Protein AF-A0A5E4QHD5-F1 (afdb_monomer_lite)

Structure (mmCIF, N/CA/C/O backbone):
data_AF-A0A5E4QHD5-F1
#
_entry.id   AF-A0A5E4QHD5-F1
#
loop_
_atom_site.group_PDB
_atom_site.id
_atom_site.type_symbol
_atom_site.label_atom_id
_atom_site.label_alt_id
_atom_site.label_comp_id
_atom_site.label_asym_id
_atom_site.label_entity_id
_atom_site.label_seq_id
_atom_site.pdbx_PDB_ins_code
_atom_site.Cartn_x
_atom_site.Cartn_y
_atom_site.Cartn_z
_atom_site.occupancy
_atom_site.B_iso_or_equiv
_atom_site.auth_seq_id
_atom_site.auth_comp_id
_atom_site.auth_asym_id
_atom_site.auth_atom_id
_atom_site.pdbx_PDB_model_num
ATOM 1 N N . MET A 1 1 ? -11.937 10.810 18.571 1.00 47.34 1 MET A N 1
ATOM 2 C CA . MET A 1 1 ? -11.458 10.741 17.176 1.00 47.34 1 MET A CA 1
ATOM 3 C C . MET A 1 1 ? -10.904 9.345 16.968 1.00 47.34 1 MET A C 1
ATOM 5 O O . MET A 1 1 ? -9.879 9.043 17.555 1.00 47.34 1 MET A O 1
ATOM 9 N N . GLN A 1 2 ? -11.583 8.475 16.228 1.00 62.62 2 GLN A N 1
ATOM 10 C CA . GLN A 1 2 ? -10.912 7.314 15.639 1.00 62.62 2 GLN A CA 1
ATOM 11 C C . GLN A 1 2 ? -11.078 7.481 14.140 1.00 62.62 2 GLN A C 1
ATOM 13 O O . GLN A 1 2 ? -12.194 7.447 13.634 1.00 62.62 2 GLN A O 1
ATOM 18 N N . GLY A 1 3 ? -9.986 7.866 13.490 1.00 84.44 3 GLY A N 1
ATOM 19 C CA . GLY A 1 3 ? -9.962 8.201 12.075 1.00 84.44 3 GLY A CA 1
ATOM 20 C C . GLY A 1 3 ? -9.297 7.098 11.272 1.00 84.44 3 GLY A C 1
ATOM 21 O O . GLY A 1 3 ? -8.544 6.286 11.808 1.00 84.44 3 GLY A O 1
ATOM 22 N N . THR A 1 4 ? -9.559 7.110 9.974 1.00 94.12 4 THR A N 1
ATOM 23 C CA . THR A 1 4 ? -8.740 6.407 8.993 1.00 94.12 4 THR A CA 1
ATOM 24 C C . THR A 1 4 ? -7.327 6.986 9.025 1.00 94.12 4 THR A C 1
ATOM 26 O O . THR A 1 4 ? -7.153 8.197 8.884 1.00 94.12 4 THR A O 1
ATOM 29 N N . VAL A 1 5 ? -6.320 6.133 9.190 1.00 96.06 5 VAL A N 1
ATOM 30 C CA . VAL A 1 5 ? -4.910 6.489 9.009 1.00 96.06 5 VAL A CA 1
ATOM 31 C C . VAL A 1 5 ? -4.496 6.069 7.606 1.00 96.06 5 VAL A C 1
ATOM 33 O O . VAL A 1 5 ? -4.774 4.949 7.177 1.00 96.06 5 VAL A O 1
ATOM 36 N N . VAL A 1 6 ? -3.839 6.976 6.889 1.00 96.94 6 VAL A N 1
ATOM 37 C CA . VAL A 1 6 ? -3.346 6.748 5.530 1.00 96.94 6 VAL A CA 1
ATOM 38 C C . VAL A 1 6 ? -1.877 7.139 5.474 1.00 96.94 6 VAL A C 1
ATOM 40 O O . VAL A 1 6 ? -1.500 8.208 5.952 1.00 96.94 6 VAL A O 1
ATOM 43 N N . SER A 1 7 ? -1.058 6.274 4.886 1.00 97.50 7 SER A N 1
ATOM 44 C CA . SER A 1 7 ? 0.335 6.547 4.545 1.00 97.50 7 SER A CA 1
ATOM 45 C C . SER A 1 7 ? 0.569 6.127 3.102 1.00 97.50 7 SER A C 1
ATOM 47 O O . SER A 1 7 ? 0.158 5.040 2.705 1.00 97.50 7 SER A O 1
ATOM 49 N N . GLU A 1 8 ? 1.210 6.979 2.313 1.00 98.12 8 GLU A N 1
ATOM 50 C CA . GLU A 1 8 ? 1.514 6.711 0.910 1.00 98.12 8 GLU A CA 1
ATOM 51 C C . GLU A 1 8 ? 2.865 7.330 0.563 1.00 98.12 8 GLU A C 1
ATOM 53 O O . GLU A 1 8 ? 3.193 8.434 1.008 1.00 98.12 8 GLU A O 1
ATOM 58 N N . ARG A 1 9 ? 3.656 6.621 -0.242 1.00 98.12 9 ARG A N 1
ATOM 59 C CA . ARG A 1 9 ? 4.860 7.172 -0.860 1.00 98.12 9 ARG A CA 1
ATOM 60 C C . ARG A 1 9 ? 4.989 6.709 -2.304 1.00 98.12 9 ARG A C 1
ATOM 62 O O . ARG A 1 9 ? 4.677 5.567 -2.637 1.00 98.12 9 ARG A O 1
ATOM 69 N N . GLY A 1 10 ? 5.503 7.605 -3.139 1.00 97.94 10 GLY A N 1
ATOM 70 C CA . GLY A 1 10 ? 5.805 7.346 -4.541 1.00 97.94 10 GLY A CA 1
ATOM 71 C C . GLY A 1 10 ? 7.294 7.498 -4.837 1.00 97.94 10 GLY A C 1
ATOM 72 O O . GLY A 1 10 ? 7.977 8.317 -4.221 1.00 97.94 10 GLY A O 1
ATOM 73 N N . ARG A 1 11 ? 7.796 6.726 -5.804 1.00 97.44 11 ARG A N 1
ATOM 74 C CA . ARG A 1 11 ? 9.128 6.908 -6.395 1.00 97.44 11 ARG A CA 1
ATOM 75 C C . ARG A 1 11 ? 9.111 6.611 -7.891 1.00 97.44 11 ARG A C 1
ATOM 77 O O . ARG A 1 11 ? 8.414 5.702 -8.332 1.00 97.44 11 ARG A O 1
ATOM 84 N N . LEU A 1 12 ? 9.900 7.355 -8.663 1.00 97.12 12 LEU A N 1
ATOM 85 C CA . LEU A 1 12 ? 10.140 7.038 -10.070 1.00 97.12 12 LEU A CA 1
ATOM 86 C C . LEU A 1 12 ? 11.157 5.900 -10.163 1.00 97.12 12 LEU A C 1
ATOM 88 O O . LEU A 1 12 ? 12.220 5.965 -9.547 1.00 97.12 12 LEU A O 1
ATOM 92 N N . VAL A 1 13 ? 10.825 4.867 -10.931 1.00 95.12 13 VAL A N 1
ATOM 93 C CA . VAL A 1 13 ? 11.684 3.707 -11.187 1.00 95.12 13 VAL A CA 1
ATOM 94 C C . VAL A 1 13 ? 11.886 3.593 -12.698 1.00 95.12 13 VAL A C 1
ATOM 96 O O . VAL A 1 13 ? 10.894 3.641 -13.428 1.00 95.12 13 VAL A O 1
ATOM 99 N N . PRO A 1 14 ? 13.133 3.491 -13.193 1.00 95.44 14 PRO A N 1
ATOM 100 C CA . PRO A 1 14 ? 13.376 3.300 -14.617 1.00 95.44 14 PRO A CA 1
ATOM 101 C C . PRO A 1 14 ? 12.821 1.943 -15.070 1.00 95.44 14 PRO A C 1
ATOM 103 O O . PRO A 1 14 ? 12.934 0.957 -14.344 1.00 95.44 14 PRO A O 1
ATOM 106 N N . VAL A 1 15 ? 12.227 1.883 -16.264 1.00 93.62 15 VAL A N 1
ATOM 107 C CA . VAL A 1 15 ? 11.594 0.650 -16.791 1.00 93.62 15 VAL A CA 1
ATOM 108 C C . VAL A 1 15 ? 12.595 -0.481 -17.047 1.00 93.62 15 VAL A C 1
ATOM 110 O O . VAL A 1 15 ? 12.236 -1.653 -17.024 1.00 93.62 15 VAL A O 1
ATOM 113 N N . ALA A 1 16 ? 13.850 -0.120 -17.300 1.00 93.00 16 ALA A N 1
ATOM 114 C CA . ALA A 1 16 ? 14.982 -1.013 -17.485 1.00 93.00 16 ALA A CA 1
ATOM 115 C C . ALA A 1 16 ? 16.266 -0.267 -17.099 1.00 93.00 16 ALA A C 1
ATOM 117 O O . ALA A 1 16 ? 16.293 0.968 -17.073 1.00 93.00 16 ALA A O 1
ATOM 118 N N . GLU A 1 17 ? 17.338 -1.002 -16.811 1.00 91.62 17 GLU A N 1
ATOM 119 C CA . GLU A 1 17 ? 18.632 -0.396 -16.497 1.00 91.62 17 GLU A CA 1
ATOM 120 C C . GLU A 1 17 ? 19.123 0.471 -17.672 1.00 91.62 17 GLU A C 1
ATOM 122 O O . GLU A 1 17 ? 19.111 0.044 -18.825 1.00 91.62 17 GLU A O 1
ATOM 127 N N . GLY A 1 18 ? 19.499 1.721 -17.389 1.00 90.69 18 GLY A N 1
ATOM 128 C CA . GLY A 1 18 ? 19.909 2.690 -18.412 1.00 90.69 18 GLY A CA 1
ATOM 129 C C . GLY A 1 18 ? 18.767 3.304 -19.234 1.00 90.69 18 GLY A C 1
ATOM 130 O O . GLY A 1 18 ? 19.039 4.092 -20.140 1.00 90.69 18 GLY A O 1
ATOM 131 N N . SER A 1 19 ? 17.502 2.991 -18.934 1.00 93.69 19 SER A N 1
ATOM 132 C CA . SER A 1 19 ? 16.367 3.597 -19.633 1.00 93.69 19 SER A CA 1
ATOM 133 C C . SER A 1 19 ? 16.143 5.059 -19.232 1.00 93.69 19 SER A C 1
ATOM 135 O O . SER A 1 19 ? 16.355 5.453 -18.086 1.00 93.69 19 SER A O 1
ATOM 137 N N . SER A 1 20 ? 15.674 5.858 -20.195 1.00 94.50 20 SER A N 1
ATOM 138 C CA . SER A 1 20 ? 15.151 7.216 -19.968 1.00 94.50 20 SER A CA 1
ATOM 139 C C . SER A 1 20 ? 13.645 7.229 -19.671 1.00 94.50 20 SER A C 1
ATOM 141 O O . SER A 1 20 ? 13.081 8.283 -19.384 1.00 94.50 20 SER A O 1
ATOM 143 N N . GLU A 1 21 ? 12.986 6.073 -19.759 1.00 96.19 21 GLU A N 1
ATOM 144 C CA . GLU A 1 21 ? 11.578 5.896 -19.419 1.00 96.19 21 GLU A CA 1
ATOM 145 C C . GLU A 1 21 ? 11.439 5.482 -17.953 1.00 96.19 21 GLU A C 1
ATOM 147 O O . GLU A 1 21 ? 12.157 4.608 -17.459 1.00 96.19 21 GLU A O 1
ATOM 152 N N . TYR A 1 22 ? 10.478 6.095 -17.264 1.00 96.12 22 TYR A N 1
ATOM 153 C CA . TYR A 1 22 ? 10.227 5.877 -15.845 1.00 96.12 22 TYR A CA 1
ATOM 154 C C . TYR A 1 22 ? 8.759 5.564 -15.600 1.00 96.12 22 TYR A C 1
ATOM 156 O O . TYR A 1 22 ? 7.870 6.127 -16.238 1.00 96.12 22 TYR A O 1
ATOM 164 N N . VAL A 1 23 ? 8.515 4.719 -14.605 1.00 96.50 23 VAL A N 1
ATOM 165 C CA . VAL A 1 23 ? 7.187 4.452 -14.060 1.00 96.50 23 VAL A CA 1
ATOM 166 C C . VAL A 1 23 ? 7.134 4.947 -12.623 1.00 96.50 23 VAL A C 1
ATOM 168 O O . VAL A 1 23 ? 8.090 4.810 -11.857 1.00 96.50 23 VAL A O 1
ATOM 171 N N . LEU A 1 24 ? 6.002 5.543 -12.253 1.00 97.44 24 LEU A N 1
ATOM 172 C CA . LEU A 1 24 ? 5.715 5.864 -10.865 1.00 97.44 24 LEU A CA 1
ATOM 173 C C . LEU A 1 24 ? 5.328 4.577 -10.134 1.00 97.44 24 LEU A C 1
ATOM 175 O O . LEU A 1 24 ? 4.291 3.984 -10.420 1.00 97.44 24 LEU A O 1
ATOM 179 N N . VAL A 1 25 ? 6.156 4.173 -9.176 1.00 97.81 25 VAL A N 1
ATOM 180 C CA . VAL A 1 25 ? 5.825 3.115 -8.224 1.00 97.81 25 VAL A CA 1
ATOM 181 C C . VAL A 1 25 ? 5.265 3.764 -6.969 1.00 97.81 25 VAL A C 1
ATOM 183 O O . VAL A 1 25 ? 5.924 4.615 -6.369 1.00 97.81 25 VAL A O 1
ATOM 186 N N . VAL A 1 26 ? 4.064 3.353 -6.572 1.00 98.38 26 VAL A N 1
ATOM 187 C CA . VAL A 1 26 ? 3.378 3.815 -5.361 1.00 98.38 26 VAL A CA 1
ATOM 188 C C . VAL A 1 26 ? 3.230 2.651 -4.399 1.00 98.38 26 VAL A C 1
ATOM 190 O O . VAL A 1 26 ? 2.822 1.558 -4.790 1.00 98.38 26 VAL A O 1
ATOM 193 N N . GLU A 1 27 ? 3.527 2.890 -3.130 1.00 98.00 27 GLU A N 1
ATOM 194 C CA . GLU A 1 27 ? 3.198 1.980 -2.041 1.00 98.00 27 GLU A CA 1
ATOM 195 C C . GLU A 1 27 ? 2.467 2.742 -0.941 1.00 98.00 27 GLU A C 1
ATOM 197 O O . GLU A 1 27 ? 2.816 3.879 -0.610 1.00 98.00 27 GLU A O 1
ATOM 202 N N . GLY A 1 28 ? 1.449 2.112 -0.368 1.00 98.25 28 GLY A N 1
ATOM 203 C CA . GLY A 1 28 ? 0.665 2.742 0.676 1.00 98.25 28 GLY A CA 1
ATOM 204 C C . GLY A 1 28 ? -0.008 1.758 1.612 1.00 98.25 28 GLY A C 1
ATOM 205 O O . GLY A 1 28 ? -0.106 0.555 1.357 1.00 98.25 28 GLY A O 1
ATOM 206 N N . GLU A 1 29 ? -0.470 2.308 2.725 1.00 98.12 29 GLU A N 1
ATOM 207 C CA . GLU A 1 29 ? -1.184 1.618 3.781 1.00 98.12 29 GLU A CA 1
ATOM 208 C C . GLU A 1 29 ? -2.392 2.450 4.212 1.00 98.12 29 GLU A 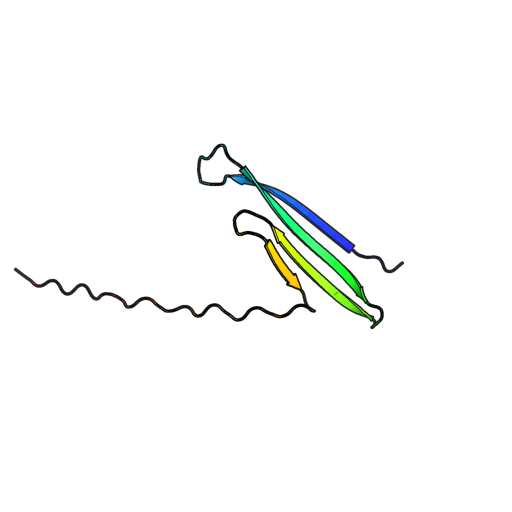C 1
ATOM 210 O O . GLU A 1 29 ? -2.308 3.666 4.392 1.00 98.12 29 GLU A O 1
ATOM 215 N N . VAL A 1 30 ? -3.524 1.777 4.388 1.00 97.44 30 VAL A N 1
ATOM 216 C CA . VAL A 1 30 ? -4.737 2.339 4.978 1.00 97.44 30 VAL A CA 1
ATOM 217 C C . VAL A 1 30 ? -5.110 1.489 6.179 1.00 97.44 30 VAL A C 1
ATOM 219 O O . VAL A 1 30 ? -5.226 0.268 6.048 1.00 97.44 30 VAL A O 1
ATOM 222 N N . SER A 1 31 ? -5.340 2.123 7.326 1.00 97.00 31 SER A N 1
ATOM 223 C CA . SER A 1 31 ? -5.853 1.447 8.513 1.00 97.00 31 SER A CA 1
ATOM 224 C C . SER A 1 31 ? -7.008 2.191 9.172 1.00 97.00 31 SER A C 1
ATOM 226 O O . SER A 1 31 ? -7.086 3.419 9.139 1.00 97.00 31 SER A O 1
ATOM 228 N N . TYR A 1 32 ? -7.947 1.435 9.735 1.00 95.69 32 TYR A N 1
ATOM 229 C CA . TYR A 1 32 ? -9.098 1.970 10.461 1.00 95.69 32 TYR A CA 1
ATOM 230 C C . TYR A 1 32 ? -9.637 0.944 11.465 1.00 95.69 32 TYR A C 1
ATOM 232 O O . TYR A 1 32 ? -9.415 -0.258 11.316 1.00 95.69 32 TYR A O 1
ATOM 240 N N . ILE A 1 33 ? -10.356 1.422 12.483 1.00 96.50 33 ILE A N 1
ATOM 241 C CA . ILE A 1 33 ? -11.134 0.571 13.393 1.00 96.50 33 ILE A CA 1
ATOM 242 C C . ILE A 1 33 ? -12.555 0.460 12.840 1.00 96.50 33 ILE A C 1
ATOM 244 O O . ILE A 1 33 ? -13.201 1.483 12.619 1.00 96.50 33 ILE A O 1
ATOM 248 N N . GLY A 1 34 ? -13.009 -0.762 12.564 1.00 94.12 34 GLY A N 1
ATOM 249 C CA . GLY A 1 34 ? -14.362 -1.032 12.081 1.00 94.12 34 GLY A CA 1
ATOM 250 C C . GLY A 1 34 ? -15.414 -0.917 13.184 1.00 94.12 34 GLY A C 1
ATOM 251 O O . GLY A 1 34 ? -15.091 -0.858 14.372 1.00 94.12 34 GLY A O 1
ATOM 252 N N . ASP A 1 35 ? -16.689 -0.947 12.795 1.00 94.31 35 ASP A N 1
ATOM 253 C CA . ASP A 1 35 ? -17.819 -0.912 13.737 1.00 94.31 35 ASP A CA 1
ATOM 254 C C . ASP A 1 35 ? -17.842 -2.127 14.683 1.00 94.31 35 ASP A C 1
ATOM 256 O O . ASP A 1 35 ? -18.427 -2.078 15.763 1.00 94.31 35 ASP A O 1
ATOM 260 N N . ASP A 1 36 ? -17.165 -3.214 14.306 1.00 95.06 36 ASP A N 1
ATOM 261 C CA . ASP A 1 36 ? -16.959 -4.410 15.125 1.00 95.06 36 ASP A CA 1
ATOM 262 C C . ASP A 1 36 ? -15.772 -4.291 16.102 1.00 95.06 36 ASP A C 1
ATOM 264 O O . ASP A 1 36 ? -15.411 -5.262 16.770 1.00 95.06 36 ASP A O 1
ATOM 268 N N . GLY A 1 37 ? -15.143 -3.114 16.178 1.00 95.12 37 GLY A N 1
ATOM 269 C CA . GLY A 1 37 ? -13.985 -2.832 17.021 1.00 95.12 37 GLY A CA 1
ATOM 270 C C . GLY A 1 37 ? -12.673 -3.437 16.517 1.00 95.12 37 GLY A C 1
ATOM 271 O O . GLY A 1 37 ? -11.651 -3.290 17.190 1.00 95.12 37 GLY A O 1
ATOM 272 N N . LYS A 1 38 ? -12.657 -4.109 15.357 1.00 95.88 38 LYS A N 1
ATOM 273 C CA . LYS A 1 38 ? -11.433 -4.706 14.810 1.00 95.88 38 LYS A CA 1
ATOM 274 C C . LYS A 1 38 ? -10.623 -3.691 14.017 1.00 95.88 38 LYS A C 1
ATOM 276 O O . LYS A 1 38 ? -11.165 -2.824 13.336 1.00 95.88 38 LYS A O 1
ATOM 281 N N . LEU A 1 39 ? -9.301 -3.840 14.070 1.00 95.25 39 LEU A N 1
ATOM 282 C CA . LEU A 1 39 ? -8.381 -3.111 13.204 1.00 95.25 39 LEU A CA 1
ATOM 283 C C . LEU A 1 39 ? -8.367 -3.749 11.814 1.00 95.25 39 LEU A C 1
ATOM 285 O O . LEU A 1 39 ? -8.031 -4.924 11.669 1.00 95.25 39 LEU A O 1
ATOM 289 N N . TYR A 1 40 ? -8.656 -2.951 10.799 1.00 96.94 40 TYR A N 1
ATOM 290 C CA . TYR A 1 40 ? -8.518 -3.306 9.394 1.00 96.94 40 TYR A CA 1
ATOM 291 C C . TYR A 1 40 ? -7.278 -2.620 8.844 1.00 96.94 40 TYR A C 1
ATOM 293 O O . TYR A 1 40 ? -7.132 -1.409 8.990 1.00 96.94 40 TYR A O 1
ATOM 301 N N . VAL A 1 41 ? -6.389 -3.388 8.214 1.00 97.38 41 VAL A N 1
ATOM 302 C CA . VAL A 1 41 ? -5.171 -2.875 7.577 1.00 97.38 41 VAL A CA 1
ATOM 303 C C . VAL A 1 41 ? -5.122 -3.374 6.144 1.00 97.38 41 VAL A C 1
ATOM 305 O O . VAL A 1 41 ? -5.228 -4.576 5.897 1.00 97.38 41 VAL A O 1
ATOM 308 N N . LYS A 1 42 ? -4.935 -2.449 5.205 1.00 97.19 42 LYS A N 1
ATOM 309 C CA . LYS A 1 42 ? -4.738 -2.725 3.783 1.00 97.19 42 LYS A CA 1
ATOM 310 C C . LYS A 1 42 ? -3.431 -2.105 3.324 1.00 97.19 42 LYS A C 1
ATOM 312 O O . LYS A 1 42 ? -3.253 -0.899 3.462 1.00 97.19 42 LYS A O 1
ATOM 317 N N . LYS A 1 43 ? -2.571 -2.913 2.718 1.00 97.62 43 LYS A N 1
ATOM 318 C CA . LYS A 1 43 ? -1.336 -2.495 2.055 1.00 97.62 43 LYS A CA 1
ATOM 319 C C . LYS A 1 43 ? -1.481 -2.689 0.557 1.00 97.62 43 LYS A C 1
ATOM 321 O O . LYS A 1 43 ? -2.069 -3.679 0.120 1.00 97.62 43 LYS A O 1
ATOM 326 N N . TYR A 1 44 ? -0.947 -1.767 -0.225 1.00 96.69 44 TYR A N 1
ATOM 327 C CA . TYR A 1 44 ? -0.959 -1.880 -1.676 1.00 96.69 44 TYR A CA 1
ATOM 328 C C . TYR A 1 44 ? 0.350 -1.398 -2.288 1.00 96.69 44 TYR A C 1
ATOM 330 O O . TYR A 1 44 ? 1.039 -0.533 -1.746 1.00 96.69 44 TYR A O 1
ATOM 338 N N . THR A 1 45 ? 0.675 -1.969 -3.440 1.00 97.31 45 THR A N 1
ATOM 339 C CA . THR A 1 45 ? 1.764 -1.537 -4.309 1.00 97.31 45 THR A CA 1
ATOM 340 C C . THR A 1 45 ? 1.236 -1.477 -5.734 1.00 97.31 45 THR A C 1
ATOM 342 O O . THR A 1 45 ? 0.562 -2.404 -6.177 1.00 97.31 45 THR A O 1
ATOM 345 N N . ALA A 1 46 ? 1.513 -0.383 -6.434 1.00 97.56 46 ALA A N 1
ATOM 346 C CA . ALA A 1 46 ? 1.185 -0.193 -7.840 1.00 97.56 46 ALA A CA 1
ATOM 347 C C . ALA A 1 46 ? 2.456 0.209 -8.594 1.00 97.56 46 ALA A C 1
ATOM 349 O O . ALA A 1 46 ? 3.158 1.125 -8.164 1.00 97.56 46 ALA A O 1
ATOM 350 N N . GLY A 1 47 ? 2.771 -0.475 -9.691 1.00 95.56 47 GLY A N 1
ATOM 351 C CA . GLY A 1 47 ? 3.994 -0.230 -10.452 1.00 95.56 47 GLY A CA 1
ATOM 352 C C . GLY A 1 47 ? 4.090 -1.079 -11.716 1.00 95.56 47 GLY A C 1
ATOM 353 O O . GLY A 1 47 ? 3.073 -1.435 -12.309 1.00 95.56 47 GLY A O 1
ATOM 354 N N . LEU A 1 48 ? 5.324 -1.397 -12.118 1.00 92.12 48 LEU A N 1
ATOM 355 C CA . LEU A 1 48 ? 5.634 -2.176 -13.326 1.00 92.12 48 LEU A CA 1
ATOM 356 C C . LEU A 1 48 ? 4.940 -3.546 -13.348 1.00 92.12 48 LEU A C 1
ATOM 358 O O . LEU A 1 48 ? 4.428 -3.956 -14.384 1.00 92.12 48 LEU A O 1
ATOM 362 N N . ASP A 1 49 ? 4.856 -4.204 -12.193 1.00 90.44 49 ASP A N 1
ATOM 363 C CA . ASP A 1 49 ? 4.244 -5.529 -12.036 1.00 90.44 49 ASP A CA 1
ATOM 364 C C . ASP A 1 49 ? 2.712 -5.476 -11.853 1.00 90.44 49 ASP A C 1
ATOM 366 O O . ASP A 1 49 ? 2.078 -6.460 -11.470 1.00 90.44 49 ASP A O 1
ATOM 370 N N . GLY A 1 50 ? 2.094 -4.317 -12.105 1.00 92.31 50 GLY A N 1
ATOM 371 C CA . GLY A 1 50 ? 0.668 -4.086 -11.897 1.00 92.31 50 GLY A CA 1
ATOM 372 C C . GLY A 1 50 ? 0.336 -3.672 -10.463 1.00 92.31 50 GLY A C 1
ATOM 373 O O . GLY A 1 50 ? 1.097 -2.949 -9.817 1.00 92.31 50 GLY A O 1
ATOM 374 N N . VAL A 1 51 ? -0.845 -4.076 -9.984 1.00 95.12 51 VAL A N 1
ATOM 375 C CA . VAL A 1 51 ? -1.361 -3.709 -8.657 1.00 95.12 51 VAL A CA 1
ATOM 376 C C . VAL A 1 51 ? -1.451 -4.944 -7.773 1.00 95.12 51 VAL A C 1
ATOM 378 O O . VAL A 1 51 ? -2.169 -5.892 -8.084 1.00 95.12 51 VAL A O 1
ATOM 381 N N . VAL A 1 52 ? -0.771 -4.894 -6.631 1.00 94.56 52 VAL A N 1
ATOM 382 C CA . VAL A 1 52 ? -0.805 -5.928 -5.595 1.00 94.56 52 VAL A CA 1
A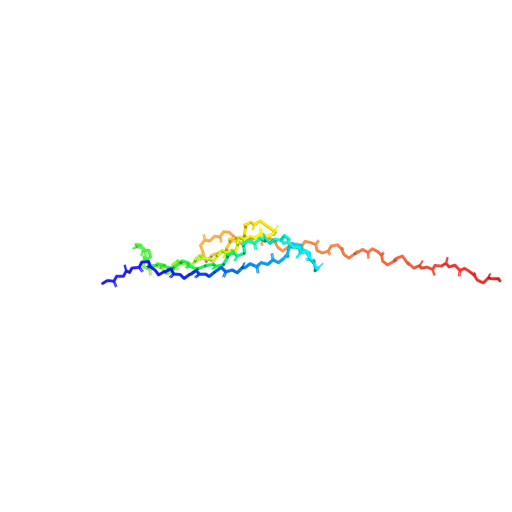TOM 383 C C . VAL A 1 52 ? -1.421 -5.334 -4.338 1.00 94.56 52 VAL A C 1
ATOM 385 O O . VAL A 1 52 ? -1.033 -4.253 -3.895 1.00 94.56 52 VAL A O 1
ATOM 388 N N . VAL A 1 53 ? -2.385 -6.040 -3.749 1.00 95.06 53 VAL A N 1
ATOM 389 C CA . VAL A 1 53 ? -3.077 -5.619 -2.526 1.00 95.06 53 VAL A CA 1
ATOM 390 C C . VAL A 1 53 ? -3.048 -6.760 -1.520 1.00 95.06 53 VAL A C 1
ATOM 392 O O . VAL A 1 53 ? -3.317 -7.907 -1.863 1.00 95.06 53 VAL A O 1
ATOM 395 N N . SER A 1 54 ? -2.748 -6.439 -0.266 1.00 95.38 54 SER A N 1
ATOM 396 C CA . SER A 1 54 ? -2.817 -7.368 0.861 1.00 95.38 54 SER A CA 1
ATOM 397 C C . SER A 1 54 ? -3.511 -6.709 2.048 1.00 95.38 54 SER A C 1
ATOM 399 O O . SER A 1 54 ? -3.552 -5.484 2.172 1.00 95.38 54 SER A O 1
ATOM 401 N N . GLY A 1 55 ? -4.096 -7.511 2.929 1.00 95.75 55 GLY A N 1
ATOM 402 C CA . GLY A 1 55 ? -4.750 -7.002 4.126 1.00 95.75 55 GLY A CA 1
ATOM 403 C C . GLY A 1 55 ? -5.201 -8.124 5.044 1.00 95.75 55 GLY A C 1
ATOM 404 O O . GLY A 1 55 ? -5.427 -9.241 4.591 1.00 95.75 55 GLY A O 1
ATOM 405 N N . ASN A 1 56 ? -5.359 -7.825 6.332 1.00 94.69 56 ASN A N 1
ATOM 406 C CA . ASN A 1 56 ? -5.749 -8.813 7.349 1.00 94.69 56 ASN A CA 1
ATOM 407 C C . ASN A 1 56 ? -7.212 -9.288 7.237 1.00 94.69 56 ASN A C 1
ATOM 409 O O . ASN A 1 56 ? -7.635 -10.169 7.980 1.00 94.69 56 ASN A O 1
ATOM 413 N N . TYR A 1 57 ? -7.974 -8.698 6.319 1.00 91.56 57 TYR A N 1
ATOM 414 C CA . TYR A 1 57 ? -9.368 -9.014 6.014 1.00 91.56 57 TYR A CA 1
ATOM 415 C C . TYR A 1 57 ? -9.572 -9.468 4.559 1.00 91.56 57 TYR A C 1
ATOM 417 O O . TYR A 1 57 ? -10.705 -9.710 4.143 1.00 91.56 57 TYR A O 1
ATOM 425 N N . LEU A 1 58 ? -8.496 -9.536 3.770 1.00 92.06 58 LEU A N 1
ATOM 426 C CA . LEU A 1 58 ? -8.534 -9.982 2.382 1.00 92.06 58 LEU A CA 1
ATOM 427 C C . LEU A 1 58 ? -8.143 -11.464 2.294 1.00 92.06 58 LEU A C 1
ATOM 429 O O . LEU A 1 58 ? -7.390 -11.944 3.145 1.00 92.06 58 LEU A O 1
ATOM 433 N N . PRO A 1 59 ? -8.614 -12.197 1.269 1.00 90.25 59 PRO A N 1
ATOM 434 C CA . PRO A 1 59 ? -8.125 -13.542 0.998 1.00 90.25 59 PRO A CA 1
ATOM 435 C C . PRO A 1 59 ? -6.607 -13.544 0.789 1.00 90.25 59 PRO A C 1
ATOM 437 O O . PRO A 1 59 ? -6.067 -12.680 0.098 1.00 90.25 59 PRO A O 1
ATOM 440 N N . VAL A 1 60 ? -5.928 -14.537 1.362 1.00 86.06 60 VAL A N 1
ATOM 441 C CA . VAL A 1 60 ? -4.506 -14.776 1.099 1.00 86.06 60 VAL A CA 1
ATOM 442 C C . VAL A 1 60 ? -4.394 -15.579 -0.195 1.00 86.06 60 VAL A C 1
ATOM 444 O O . VAL A 1 60 ? -5.046 -16.615 -0.336 1.00 86.06 60 VAL A O 1
ATOM 447 N N . ALA A 1 61 ? -3.606 -15.085 -1.152 1.00 82.06 61 ALA A N 1
ATOM 448 C C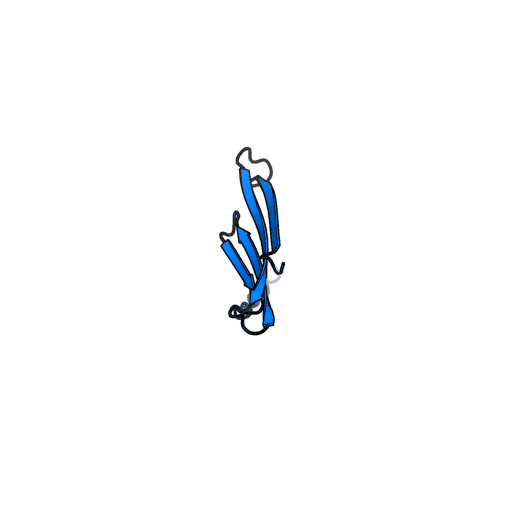A . ALA A 1 61 ? -3.328 -15.818 -2.384 1.00 82.06 61 ALA A CA 1
ATOM 449 C C . ALA A 1 61 ? -2.591 -17.136 -2.065 1.00 82.06 61 ALA A C 1
ATOM 451 O O . ALA A 1 61 ? -1.752 -17.148 -1.162 1.00 82.06 61 ALA A O 1
ATOM 452 N N . PRO A 1 62 ? -2.885 -18.240 -2.775 1.00 81.00 62 PRO A N 1
ATOM 453 C CA . PRO A 1 62 ? -2.142 -19.485 -2.608 1.00 81.00 62 PRO A CA 1
ATOM 454 C C . PRO A 1 62 ? -0.668 -19.284 -2.979 1.00 81.00 62 PRO A C 1
ATOM 456 O O . PRO A 1 62 ? -0.349 -18.484 -3.862 1.00 81.00 62 PRO A O 1
ATOM 459 N N . GLU A 1 63 ? 0.227 -20.019 -2.318 1.00 77.19 63 GLU A N 1
ATOM 460 C CA . GLU A 1 63 ? 1.647 -19.999 -2.671 1.00 77.19 63 GLU A CA 1
ATOM 461 C C . GLU A 1 63 ? 1.841 -20.485 -4.117 1.00 77.19 63 GLU A C 1
ATOM 463 O O . GLU A 1 63 ? 1.165 -21.431 -4.547 1.00 77.19 63 GLU A O 1
ATOM 468 N N . PRO A 1 64 ? 2.734 -19.851 -4.898 1.00 70.62 64 PRO A N 1
ATOM 469 C CA . PRO A 1 64 ? 3.028 -20.317 -6.242 1.00 70.62 64 PRO A CA 1
ATOM 470 C C . PRO A 1 64 ? 3.629 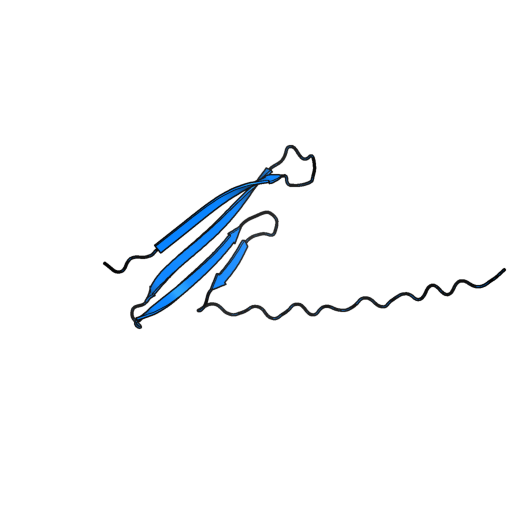-21.724 -6.171 1.00 70.62 64 PRO A C 1
ATOM 472 O O . PRO A 1 64 ? 4.565 -21.979 -5.415 1.00 70.62 64 PRO A O 1
ATOM 475 N N . VAL A 1 65 ? 3.106 -22.646 -6.981 1.00 69.75 65 VAL A N 1
ATOM 476 C CA . VAL A 1 65 ? 3.719 -23.965 -7.155 1.00 69.75 65 VAL A CA 1
ATOM 477 C C . VAL A 1 65 ? 5.038 -23.793 -7.909 1.00 69.75 65 VAL A C 1
ATOM 479 O O . VAL A 1 65 ? 5.063 -23.610 -9.124 1.00 69.75 65 VAL A O 1
ATOM 482 N N . THR A 1 66 ? 6.158 -23.806 -7.191 1.00 60.72 66 THR A N 1
ATOM 483 C CA . THR A 1 66 ? 7.481 -23.831 -7.818 1.00 60.72 66 THR A CA 1
ATOM 484 C C . THR A 1 66 ? 7.697 -25.217 -8.416 1.00 60.72 66 THR A C 1
ATOM 486 O O . THR A 1 66 ? 8.119 -26.144 -7.732 1.00 60.72 66 THR A O 1
ATOM 489 N N . THR A 1 67 ? 7.377 -25.391 -9.696 1.00 57.38 67 THR A N 1
ATOM 490 C CA . THR A 1 67 ? 7.861 -26.547 -10.458 1.00 57.38 67 THR A CA 1
ATOM 491 C C . THR A 1 67 ? 9.365 -26.368 -10.648 1.00 57.38 67 THR A C 1
ATOM 493 O O . THR A 1 67 ? 9.786 -25.558 -11.473 1.00 57.38 67 THR A O 1
ATOM 496 N N . GLU A 1 68 ? 10.184 -27.075 -9.865 1.00 58.38 68 GLU A N 1
ATOM 497 C CA . GLU A 1 68 ? 11.611 -27.216 -10.168 1.00 58.38 68 GLU A CA 1
ATOM 498 C C . GLU A 1 68 ? 11.735 -27.790 -11.588 1.00 58.38 68 GLU A C 1
ATOM 500 O O . GLU A 1 68 ? 11.239 -28.881 -11.881 1.00 58.38 68 GLU A O 1
ATOM 505 N N . ALA A 1 69 ? 12.326 -27.022 -12.506 1.00 62.59 69 ALA A N 1
ATOM 506 C CA . ALA A 1 69 ? 12.615 -27.4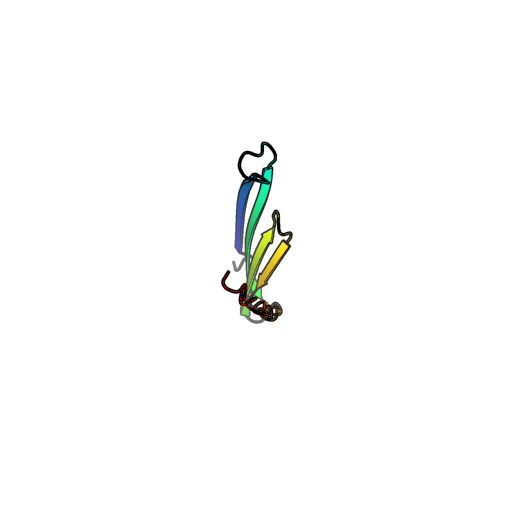94 -13.855 1.00 62.59 69 ALA A CA 1
ATOM 507 C C . ALA A 1 69 ? 13.531 -28.731 -13.775 1.00 62.59 69 ALA A C 1
ATOM 509 O O . ALA A 1 69 ? 14.443 -28.750 -12.943 1.00 62.59 69 ALA A O 1
ATOM 510 N N . PRO A 1 70 ? 13.333 -29.765 -14.616 1.00 51.56 70 PRO A N 1
ATOM 511 C CA . PRO A 1 70 ? 14.204 -30.926 -14.588 1.00 51.56 70 PRO A CA 1
ATOM 512 C C . PRO A 1 70 ? 15.623 -30.483 -14.945 1.00 51.56 70 PRO A C 1
ATOM 514 O O . PRO A 1 70 ? 15.850 -29.874 -15.992 1.00 51.56 70 PRO A O 1
ATOM 517 N N . VAL A 1 71 ? 16.579 -30.802 -14.071 1.00 57.59 71 VAL A N 1
ATOM 518 C CA . VAL A 1 71 ? 18.006 -30.752 -14.387 1.00 57.59 71 VAL A CA 1
ATOM 519 C C . VAL A 1 71 ? 18.238 -31.610 -15.631 1.00 57.59 71 VAL A C 1
ATOM 521 O O . VAL A 1 71 ? 18.191 -32.838 -15.577 1.00 57.59 71 VAL A O 1
ATOM 524 N N . VAL A 1 72 ? 18.430 -30.979 -16.789 1.00 53.19 72 VAL A N 1
ATOM 525 C CA . VAL A 1 72 ? 18.918 -31.688 -17.972 1.00 53.19 72 VAL A CA 1
ATOM 526 C C . VAL A 1 72 ? 20.360 -32.060 -17.657 1.00 53.19 72 VAL A C 1
ATOM 528 O O . VAL A 1 72 ? 21.265 -31.239 -17.761 1.00 53.19 72 VAL A O 1
ATOM 531 N N . ALA A 1 73 ? 20.554 -33.292 -17.189 1.00 51.25 73 ALA A N 1
ATOM 532 C CA . ALA A 1 73 ? 21.861 -33.913 -17.110 1.00 51.25 73 ALA A CA 1
ATOM 533 C C . ALA A 1 73 ? 22.440 -33.952 -18.530 1.00 51.25 73 ALA A C 1
ATOM 535 O O . ALA A 1 73 ? 21.991 -34.724 -19.379 1.00 51.25 73 ALA A O 1
ATOM 536 N N . GLU A 1 74 ? 23.405 -33.076 -18.789 1.00 52.56 74 GLU A N 1
ATOM 537 C CA . GLU A 1 74 ? 24.240 -33.087 -19.982 1.00 52.56 74 GLU A CA 1
ATOM 538 C C . GLU A 1 74 ? 25.063 -34.384 -19.985 1.00 52.56 74 GLU A C 1
ATOM 540 O O . GLU A 1 74 ? 26.153 -34.470 -19.427 1.00 52.56 74 GLU A O 1
ATOM 545 N N . ILE A 1 75 ? 24.506 -35.441 -20.575 1.00 54.56 75 ILE A N 1
ATOM 546 C CA . ILE A 1 75 ? 25.278 -36.589 -21.043 1.00 54.56 75 ILE A CA 1
ATOM 547 C C . ILE A 1 75 ? 25.743 -36.291 -22.467 1.00 54.56 75 ILE A C 1
ATOM 549 O O . ILE A 1 75 ? 25.032 -36.570 -23.430 1.00 54.56 75 ILE A O 1
ATOM 553 N N . VAL A 1 76 ? 26.951 -35.747 -22.623 1.00 47.22 76 VAL A N 1
ATOM 554 C CA . VAL A 1 76 ? 27.671 -35.874 -23.895 1.00 47.22 76 VAL A CA 1
ATOM 555 C C . VAL A 1 76 ? 29.025 -36.519 -23.649 1.00 47.22 76 VAL A C 1
ATOM 557 O O . VAL A 1 76 ? 29.872 -36.040 -22.901 1.00 47.22 76 VAL A O 1
ATOM 560 N N . SER A 1 77 ? 29.130 -37.687 -24.267 1.00 43.78 77 SER A N 1
ATOM 561 C CA . SER A 1 77 ? 30.186 -38.677 -24.225 1.00 43.78 77 SER A CA 1
ATOM 562 C C . SER A 1 77 ? 31.559 -38.175 -24.656 1.00 43.78 77 SER A C 1
ATOM 564 O O . SER A 1 77 ? 31.701 -37.298 -25.502 1.00 43.78 77 SER A O 1
ATOM 566 N N . ALA A 1 78 ? 32.559 -38.884 -24.140 1.00 45.25 78 ALA A N 1
ATOM 567 C CA . ALA A 1 78 ? 33.901 -38.984 -24.682 1.00 45.25 78 ALA A CA 1
ATOM 568 C C . ALA A 1 78 ? 33.929 -39.252 -26.202 1.00 45.25 78 ALA A C 1
ATOM 570 O O . ALA A 1 78 ? 33.282 -40.194 -26.676 1.00 45.25 78 ALA A O 1
ATOM 571 N N . GLN A 1 79 ? 34.750 -38.478 -26.917 1.00 46.28 79 GLN A N 1
ATOM 572 C CA . GLN A 1 79 ? 35.730 -38.940 -27.913 1.00 46.28 79 GLN A CA 1
ATOM 573 C C . GLN A 1 79 ? 36.647 -37.796 -28.343 1.00 46.28 79 GLN A C 1
ATOM 575 O O . GLN A 1 79 ? 36.124 -36.693 -28.609 1.00 46.28 79 GLN A O 1
#

Secondary structure (DSSP, 8-state):
----EEEEEEEEEESSTT-S-EEEEEEEEEEEE-TTS-EEEEEEEEETTEEEEEETTSPPPPPP---PPP---------

Radius of gyration: 21.73 Å; chains: 1; bounding box: 54×50×45 Å

Sequence (79 aa):
MQGTVVSERGRLVPVAEGSSEYVLVVEGEVSYIGDDGKLYVKKYTAGLDG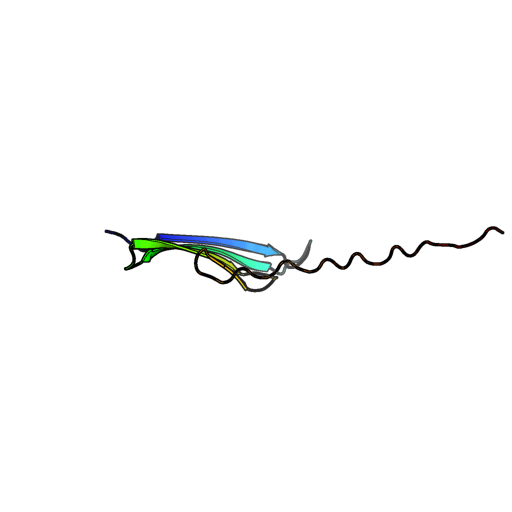VVVSGNYLPVAPEPVTTEAPVVAEIVSAQ

pLDDT: mean 85.48, std 17.31, range [43.78, 98.38]

Organism: NCBI:txid189913

Foldseek 3Di:
DFDKDKDKDWDWDAPDVPHPDTKIKMKMKIWGQDPVRDIKIKIWIAIPVGIDIDIPPDDDDDDDDPPDDDDPPPDDDDD

InterPro domains:
  IPR000618 Insect cuticle protein [PF00379] (17-60)
  IPR000618 Insect cuticle protein [PS51155] (1-62)